Protein AF-A0A367Z3Q3-F1 (afdb_monomer_lite)

Foldseek 3Di:
DDDPPVVVVVVVVVVVVVVVVVVVVVVVVVVCVVPDPDPDDDDPVRVVVVVLVVLVVVLLVLLVVLLVVLVVQLPDPDRQLLVSLVSLVVSLVSNVVRDDPVCVVLSVLSNQLSVQSNCVSVVNDPSVSSVVSSVVSCVSNDD

pLDDT: mean 83.85, std 13.5, range [38.47, 96.31]

Radius of gyration: 27.82 Å; chains: 1; bounding box: 92×31×49 Å

Secondary structure (DSSP, 8-state):
-----TTHHHHHHHHHHHHHHHHHHHHHHHHHHHH--SSSPPPHHHHHHHHHHHHHHHHHHHHHHHHHHHHHHHTSSS--HHHHHHHHHHHHHHHTT---GGGHHHHHHHHHHHHHHHHHHTTSS-HHHHHHHHHHHHTTT--

Structure (mmCIF, N/CA/C/O backbone):
data_AF-A0A367Z3Q3-F1
#
_entry.id   AF-A0A367Z3Q3-F1
#
loop_
_atom_site.group_PDB
_atom_site.id
_atom_site.type_symbol
_atom_site.label_atom_id
_atom_site.label_alt_id
_atom_site.label_comp_id
_atom_site.label_asym_id
_atom_site.label_entity_id
_atom_site.label_seq_id
_atom_site.pdbx_PDB_ins_code
_atom_site.Cartn_x
_atom_site.Cartn_y
_atom_site.Cartn_z
_atom_site.occupancy
_atom_site.B_iso_or_equiv
_atom_site.auth_seq_id
_atom_site.auth_comp_id
_atom_site.auth_asym_id
_atom_site.auth_atom_id
_atom_site.pdbx_PDB_model_num
ATOM 1 N N . MET A 1 1 ? 74.160 -20.074 -26.024 1.00 38.47 1 MET A N 1
ATOM 2 C CA . MET A 1 1 ? 72.810 -20.037 -26.624 1.00 38.47 1 MET A CA 1
ATOM 3 C C . MET A 1 1 ? 71.855 -19.785 -25.474 1.00 38.47 1 MET A C 1
ATOM 5 O O . MET A 1 1 ? 71.539 -20.710 -24.741 1.00 38.47 1 MET A O 1
ATOM 9 N N . GLU A 1 2 ? 71.543 -18.520 -25.220 1.00 41.41 2 GLU A N 1
ATOM 10 C CA . GLU A 1 2 ? 70.690 -18.106 -24.105 1.00 41.41 2 GLU A CA 1
ATOM 11 C C . GLU A 1 2 ? 69.279 -17.958 -24.670 1.00 41.41 2 GLU A C 1
ATOM 13 O O . GLU A 1 2 ? 69.058 -17.196 -25.611 1.00 41.41 2 GLU A O 1
ATOM 18 N N . ILE A 1 3 ? 68.357 -18.803 -24.211 1.00 56.97 3 ILE A N 1
ATOM 19 C CA . ILE A 1 3 ? 66.966 -18.763 -24.657 1.00 56.97 3 ILE A CA 1
ATOM 20 C C . ILE A 1 3 ? 66.319 -17.608 -23.901 1.00 56.97 3 ILE A C 1
ATOM 22 O O . ILE A 1 3 ? 66.117 -17.696 -22.693 1.00 56.97 3 ILE A O 1
ATOM 26 N N . ASP A 1 4 ? 66.043 -16.516 -24.605 1.00 53.38 4 ASP A N 1
ATOM 27 C CA . ASP A 1 4 ? 65.389 -15.339 -24.045 1.00 53.38 4 ASP A CA 1
ATOM 28 C C . ASP A 1 4 ? 63.905 -15.650 -23.766 1.00 53.38 4 ASP A C 1
ATOM 30 O O . ASP A 1 4 ? 63.0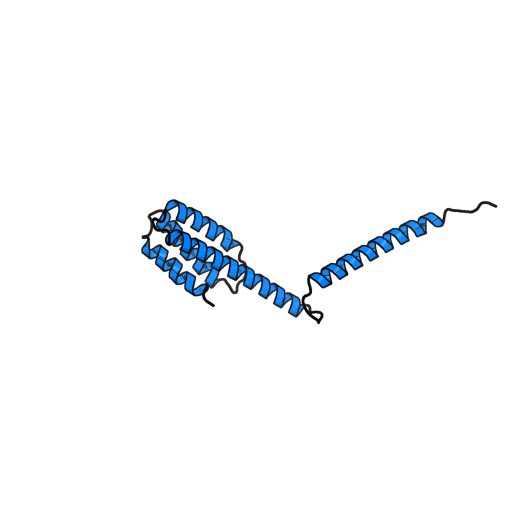77 -15.781 -24.669 1.00 53.38 4 ASP A O 1
ATOM 34 N N . ILE A 1 5 ? 63.583 -15.839 -22.484 1.00 57.94 5 ILE A N 1
ATOM 35 C CA . ILE A 1 5 ? 62.263 -16.262 -21.978 1.00 57.94 5 ILE A CA 1
ATOM 36 C C . ILE A 1 5 ? 61.353 -15.047 -21.698 1.00 57.94 5 ILE A C 1
ATOM 38 O O . ILE A 1 5 ? 60.207 -15.193 -21.264 1.00 57.94 5 ILE A O 1
ATOM 42 N N . SER A 1 6 ? 61.827 -13.822 -21.956 1.00 58.66 6 SER A N 1
ATOM 43 C CA . SER A 1 6 ? 61.128 -12.579 -21.595 1.00 58.66 6 SER A CA 1
ATOM 44 C C . SER A 1 6 ? 59.806 -12.351 -22.352 1.00 58.66 6 SER A C 1
ATOM 46 O O . SER A 1 6 ? 58.940 -11.607 -21.884 1.00 58.66 6 SER A O 1
ATOM 48 N N . HIS A 1 7 ? 59.583 -13.045 -23.474 1.00 54.72 7 HIS A N 1
ATOM 49 C CA . HIS A 1 7 ? 58.369 -12.909 -24.290 1.00 54.72 7 HIS A CA 1
ATOM 50 C C . HIS A 1 7 ? 57.160 -13.734 -23.785 1.00 54.72 7 HIS A C 1
ATOM 52 O O . HIS A 1 7 ? 56.018 -13.472 -24.171 1.00 54.72 7 HIS A O 1
ATOM 58 N N . LEU A 1 8 ? 57.362 -14.705 -22.883 1.00 51.00 8 LEU A N 1
ATOM 59 C CA . LEU A 1 8 ? 56.299 -15.616 -22.416 1.00 51.00 8 LEU A CA 1
ATOM 60 C C . LEU A 1 8 ? 55.333 -14.974 -21.400 1.00 51.00 8 LEU A C 1
ATOM 62 O O . LEU A 1 8 ? 54.139 -15.275 -21.401 1.00 51.00 8 LEU A O 1
ATOM 66 N N . GLY A 1 9 ? 55.802 -14.023 -20.584 1.00 53.94 9 GLY A N 1
ATOM 67 C CA . GLY A 1 9 ? 54.977 -13.385 -19.545 1.00 53.94 9 GLY A CA 1
ATOM 68 C C . GLY A 1 9 ? 53.945 -12.377 -20.070 1.00 53.94 9 GLY A C 1
ATOM 69 O O . GLY A 1 9 ? 52.935 -12.111 -19.412 1.00 53.94 9 GLY A O 1
ATOM 70 N N . LYS A 1 10 ? 54.164 -11.815 -21.268 1.00 54.44 10 LYS A N 1
ATOM 71 C CA . LYS A 1 10 ? 53.272 -10.802 -21.860 1.00 54.44 10 LYS A CA 1
ATOM 72 C C . LYS A 1 10 ? 52.006 -11.435 -22.449 1.00 54.44 10 LYS A C 1
ATOM 74 O O . LYS A 1 10 ? 50.922 -10.894 -22.245 1.00 54.44 10 LYS A O 1
ATOM 79 N N . HIS A 1 11 ? 52.132 -12.608 -23.080 1.00 55.09 11 HIS A N 1
ATOM 80 C CA . HIS A 1 11 ? 51.004 -13.387 -23.613 1.00 55.09 11 HIS A CA 1
ATOM 81 C C . HIS A 1 11 ? 50.138 -14.024 -22.522 1.00 55.09 11 HIS A C 1
ATOM 83 O O . HIS A 1 11 ? 48.924 -14.140 -22.688 1.00 55.09 11 HIS A O 1
ATOM 89 N N . GLN A 1 12 ? 50.732 -14.399 -21.386 1.00 57.72 12 GLN A N 1
ATOM 90 C CA . GLN A 1 12 ? 49.991 -14.979 -20.264 1.00 57.72 12 GLN A CA 1
ATOM 91 C C . GLN A 1 12 ? 49.033 -13.963 -19.619 1.00 57.72 12 GLN A C 1
ATOM 93 O O . GLN A 1 12 ? 47.908 -14.300 -19.258 1.00 57.72 12 GLN A O 1
ATOM 98 N N . LYS A 1 13 ? 49.438 -12.689 -19.521 1.00 59.16 13 LYS A N 1
ATOM 99 C CA . LYS A 1 13 ? 48.561 -11.632 -18.998 1.00 59.16 13 LYS A CA 1
ATOM 100 C C . LYS A 1 13 ? 47.423 -11.306 -19.966 1.00 59.16 13 LYS A C 1
ATOM 102 O O . LYS A 1 13 ? 46.280 -11.232 -19.531 1.00 59.16 13 LYS A O 1
ATOM 107 N N . THR A 1 14 ? 47.689 -11.151 -21.264 1.00 65.69 14 THR A N 1
ATOM 108 C CA . THR A 1 14 ? 46.630 -10.869 -22.253 1.00 65.69 14 THR A CA 1
ATOM 109 C C . THR A 1 14 ? 45.637 -12.018 -22.408 1.00 65.69 14 THR A C 1
ATOM 111 O O . THR A 1 14 ? 44.445 -11.756 -22.543 1.00 65.69 14 THR A O 1
ATOM 114 N N . THR A 1 15 ? 46.080 -13.275 -22.318 1.00 69.38 15 THR A N 1
ATOM 115 C CA . THR A 1 15 ? 45.176 -14.443 -22.337 1.00 69.38 15 THR A CA 1
ATOM 116 C C . THR A 1 15 ? 44.307 -14.539 -21.082 1.00 69.38 15 THR A C 1
ATOM 118 O O . THR A 1 15 ? 43.129 -14.869 -21.200 1.00 69.38 15 THR A O 1
ATOM 121 N N . LEU A 1 16 ? 44.822 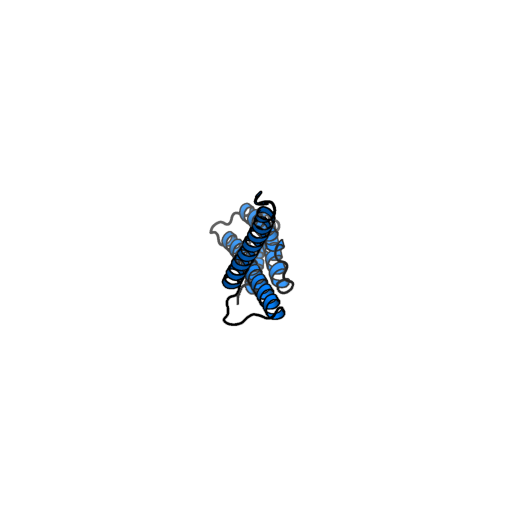-14.168 -19.904 1.00 73.44 16 LEU A N 1
ATOM 122 C CA . LEU A 1 16 ? 44.016 -14.068 -18.679 1.00 73.44 16 LEU A CA 1
ATOM 123 C C . LEU A 1 16 ? 42.936 -12.979 -18.776 1.00 73.44 16 LEU A C 1
ATOM 125 O O . LEU A 1 16 ? 41.778 -13.241 -18.453 1.00 73.44 16 LEU A O 1
ATOM 129 N N . TRP A 1 17 ? 43.277 -11.781 -19.265 1.00 76.81 17 TRP A N 1
ATOM 130 C CA . TRP A 1 17 ? 42.294 -10.706 -19.470 1.00 76.81 17 TRP A CA 1
ATOM 131 C C . TRP A 1 17 ? 41.255 -11.065 -20.538 1.00 76.81 17 TRP A C 1
ATOM 133 O O . TRP A 1 17 ? 40.071 -10.783 -20.358 1.00 76.81 17 TRP A O 1
ATOM 143 N N . ALA A 1 18 ? 41.671 -11.734 -21.617 1.00 78.94 18 ALA A N 1
ATOM 144 C CA . ALA A 1 18 ? 40.760 -12.228 -22.646 1.00 78.94 18 ALA A CA 1
ATOM 145 C C . ALA A 1 18 ? 39.809 -13.307 -22.101 1.00 78.94 18 ALA A C 1
ATOM 147 O O . ALA A 1 18 ? 38.610 -13.253 -22.365 1.00 78.94 18 ALA A O 1
ATOM 148 N N . GLY A 1 19 ? 40.318 -14.243 -21.292 1.00 82.38 19 GLY A N 1
ATOM 149 C CA . GLY A 1 19 ? 39.506 -15.268 -20.633 1.00 82.38 19 GLY A CA 1
ATOM 150 C C . GLY A 1 19 ? 38.494 -14.675 -19.652 1.00 82.38 19 GLY A C 1
ATOM 151 O O . GLY A 1 19 ? 37.335 -15.083 -19.642 1.00 82.38 19 GLY A O 1
ATOM 152 N N . LEU A 1 20 ? 38.896 -13.658 -18.883 1.00 85.06 20 LEU A N 1
ATOM 153 C CA . LEU A 1 20 ? 38.000 -12.950 -17.968 1.00 85.06 20 LEU A CA 1
ATOM 154 C C . LEU A 1 20 ? 36.922 -12.164 -18.727 1.00 85.06 20 LEU A C 1
ATOM 156 O O . LEU A 1 20 ? 35.748 -12.243 -18.372 1.00 85.06 20 LEU A O 1
ATOM 160 N N . GLY A 1 21 ? 37.290 -11.484 -19.816 1.00 84.06 21 GLY A N 1
ATOM 161 C CA . GLY A 1 21 ? 36.332 -10.821 -20.704 1.00 84.06 21 GLY A CA 1
ATOM 162 C C . GLY A 1 21 ? 35.322 -11.798 -21.312 1.00 84.06 21 GLY A C 1
ATOM 163 O O . GLY A 1 21 ? 34.122 -11.529 -21.314 1.00 84.06 21 GLY A O 1
ATOM 164 N N . PHE A 1 22 ? 35.781 -12.971 -21.754 1.00 86.44 22 PHE A N 1
ATOM 165 C CA . PHE A 1 22 ? 34.904 -14.016 -22.285 1.00 86.44 22 PHE A CA 1
ATOM 166 C C . PHE A 1 22 ? 33.976 -14.596 -21.210 1.00 86.44 22 PHE A C 1
ATOM 168 O O . PHE A 1 22 ? 32.787 -14.787 -21.458 1.00 86.44 22 PHE A O 1
ATOM 175 N N . GLY A 1 23 ? 34.483 -14.799 -19.990 1.00 88.12 23 GLY A N 1
ATOM 176 C CA . GLY A 1 23 ? 33.675 -15.215 -18.843 1.00 88.12 23 GLY A CA 1
ATOM 177 C C . GLY A 1 23 ? 32.560 -14.218 -18.523 1.00 88.12 23 GLY A C 1
ATOM 178 O O . GLY A 1 23 ? 31.407 -14.616 -18.357 1.00 88.12 23 GLY A O 1
ATOM 179 N N . VAL A 1 24 ? 32.870 -12.917 -18.522 1.00 85.75 24 VAL A N 1
ATOM 180 C CA . VAL A 1 24 ? 31.870 -11.851 -18.341 1.00 85.75 24 VAL A CA 1
ATOM 181 C C . VAL A 1 24 ? 30.803 -11.904 -19.439 1.00 85.75 24 VAL A C 1
ATOM 183 O O . VAL A 1 24 ? 29.615 -11.823 -19.131 1.00 85.75 24 VAL A O 1
ATOM 186 N N . LEU A 1 25 ? 31.194 -12.111 -20.701 1.00 85.25 25 LEU A N 1
ATOM 187 C CA . LEU A 1 25 ? 30.249 -12.233 -21.817 1.00 85.25 25 LEU A CA 1
ATOM 188 C C . LEU A 1 25 ? 29.331 -13.456 -21.687 1.00 85.25 25 LEU A C 1
ATOM 190 O O . LEU A 1 25 ? 28.134 -13.337 -21.946 1.00 85.25 25 LEU A O 1
ATOM 194 N N . ILE A 1 26 ? 29.851 -14.605 -21.244 1.00 85.81 26 ILE A N 1
ATOM 195 C CA . ILE A 1 26 ? 29.035 -15.805 -20.987 1.00 85.81 26 ILE A CA 1
ATOM 196 C C . ILE A 1 26 ? 28.016 -15.532 -19.877 1.00 85.81 26 ILE A C 1
ATOM 198 O O . ILE A 1 26 ? 26.839 -15.860 -20.028 1.00 85.81 26 ILE A O 1
ATOM 202 N N . VAL A 1 27 ? 28.443 -14.907 -18.776 1.00 82.88 27 VAL A N 1
ATOM 203 C CA . VAL A 1 27 ? 27.550 -14.563 -17.659 1.00 82.88 27 VAL A CA 1
ATOM 204 C C . VAL A 1 27 ? 26.454 -13.599 -18.119 1.00 82.88 27 VAL A C 1
ATOM 206 O O . VAL A 1 27 ? 25.283 -13.820 -17.813 1.00 82.88 27 VAL A O 1
ATOM 209 N N . LEU A 1 28 ? 26.797 -12.583 -18.916 1.00 82.06 28 LEU A N 1
ATOM 210 C CA . LEU A 1 28 ? 25.825 -11.665 -19.518 1.00 82.06 28 LEU A CA 1
ATOM 211 C C . LEU A 1 28 ? 24.855 -12.375 -20.471 1.00 82.06 28 LEU A C 1
ATOM 213 O O . LEU A 1 28 ? 23.658 -12.093 -20.432 1.00 82.06 28 LEU A O 1
ATOM 217 N N . ALA A 1 29 ? 25.335 -13.313 -21.290 1.00 78.69 29 ALA A N 1
ATOM 218 C CA . ALA A 1 29 ? 24.492 -14.084 -22.202 1.00 78.69 29 ALA A CA 1
ATOM 219 C C . ALA A 1 29 ? 23.495 -14.979 -21.443 1.00 78.69 29 ALA A C 1
ATOM 221 O O . ALA A 1 29 ? 22.318 -15.051 -21.804 1.00 78.69 29 ALA A O 1
ATOM 222 N N . LEU A 1 30 ? 23.940 -15.619 -20.357 1.00 78.44 30 LEU A N 1
ATOM 223 C CA . LEU A 1 30 ? 23.083 -16.438 -19.498 1.00 78.44 30 LEU A CA 1
ATOM 224 C C . LEU A 1 30 ? 22.062 -15.591 -18.727 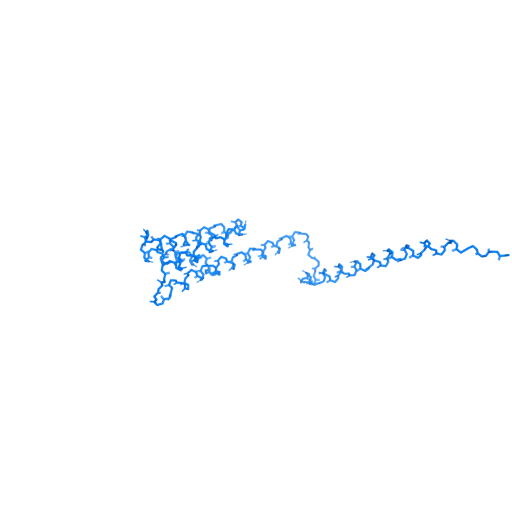1.00 78.44 30 LEU A C 1
ATOM 226 O O . LEU A 1 30 ? 20.885 -15.957 -18.681 1.00 78.44 30 LEU A O 1
ATOM 230 N N . LEU A 1 31 ? 22.467 -14.433 -18.190 1.00 75.44 31 LEU A N 1
ATOM 231 C CA . LEU A 1 31 ? 21.536 -13.487 -17.565 1.00 75.44 31 LEU A CA 1
ATOM 232 C C . LEU A 1 31 ? 20.506 -12.969 -18.572 1.00 75.44 31 LEU A C 1
ATOM 234 O O . LEU A 1 31 ? 19.317 -12.922 -18.262 1.00 75.44 31 LEU A O 1
ATOM 238 N N . GLY A 1 32 ? 20.943 -12.627 -19.786 1.00 66.31 32 GLY A N 1
ATOM 239 C CA . GLY A 1 32 ? 20.061 -12.185 -20.863 1.00 66.31 32 GLY A CA 1
ATOM 240 C C . GLY A 1 32 ? 19.010 -13.239 -21.207 1.00 66.31 32 GLY A C 1
ATOM 241 O O . GLY A 1 32 ? 17.834 -12.906 -21.351 1.00 66.31 32 GLY A O 1
ATOM 242 N N . ARG A 1 33 ? 19.400 -14.520 -21.248 1.00 67.00 33 ARG A N 1
ATOM 243 C CA . ARG A 1 33 ? 18.476 -15.639 -21.482 1.00 67.00 33 ARG A CA 1
ATOM 244 C C . ARG A 1 33 ? 17.470 -15.823 -20.345 1.00 67.00 33 ARG A C 1
ATOM 246 O O . ARG A 1 33 ? 16.303 -16.071 -20.619 1.00 67.00 33 ARG A O 1
ATOM 253 N N . TYR A 1 34 ? 17.895 -15.691 -19.090 1.00 66.94 34 TYR A N 1
ATOM 254 C CA . TYR A 1 34 ? 16.993 -15.826 -17.942 1.00 66.94 34 TYR A CA 1
ATOM 255 C C . TYR A 1 34 ? 15.983 -14.669 -17.853 1.00 66.94 34 TYR A C 1
ATOM 257 O O . TYR A 1 34 ? 14.812 -14.879 -17.545 1.00 66.94 34 TYR A O 1
ATOM 265 N N . TYR A 1 35 ? 16.415 -13.444 -18.165 1.00 63.66 35 TYR A N 1
ATOM 266 C CA . TYR A 1 35 ? 15.575 -12.246 -18.058 1.00 63.66 35 TYR A CA 1
ATOM 267 C C . TYR A 1 35 ? 14.708 -11.948 -19.292 1.00 63.66 35 TYR A C 1
ATOM 269 O O . TYR A 1 35 ? 13.807 -11.111 -19.191 1.00 63.66 35 TYR A O 1
ATOM 277 N N . THR A 1 36 ? 14.922 -12.627 -20.425 1.00 59.97 36 THR A N 1
ATOM 278 C CA . THR A 1 36 ? 14.148 -12.431 -21.665 1.00 59.97 36 THR A CA 1
ATOM 279 C C . THR A 1 36 ? 13.173 -13.594 -21.897 1.00 59.97 36 THR A C 1
ATOM 281 O O . THR A 1 36 ? 13.521 -14.561 -22.570 1.00 59.97 36 THR A O 1
ATOM 284 N N . PRO A 1 37 ? 11.932 -13.540 -21.376 1.00 51.09 37 PRO A N 1
ATOM 285 C CA . PRO A 1 37 ? 10.905 -14.506 -21.743 1.00 51.09 37 PRO A CA 1
ATOM 286 C C . PRO A 1 37 ? 10.317 -14.119 -23.112 1.00 51.09 37 PRO A C 1
ATOM 288 O O . PRO A 1 37 ? 9.584 -13.125 -23.231 1.00 51.09 37 PRO A O 1
ATOM 291 N N . GLY A 1 38 ? 10.669 -14.878 -24.153 1.00 57.97 38 GLY A N 1
ATOM 292 C CA . GLY A 1 38 ? 10.074 -14.796 -25.492 1.00 57.97 38 GLY A CA 1
ATOM 293 C C . GLY A 1 38 ? 11.002 -15.273 -26.616 1.00 57.97 38 GLY A C 1
ATOM 294 O O . GLY A 1 38 ? 12.211 -15.090 -26.542 1.00 57.97 38 GLY A O 1
ATOM 295 N N . GLU A 1 39 ? 10.426 -15.837 -27.682 1.00 64.56 39 GLU A N 1
ATOM 296 C CA . GLU A 1 39 ? 11.142 -16.313 -28.885 1.00 64.56 39 GLU A CA 1
ATOM 297 C C . GLU A 1 39 ? 11.767 -15.184 -29.729 1.00 64.56 39 GLU A C 1
ATOM 299 O O . GLU A 1 39 ? 12.490 -15.451 -30.687 1.00 64.56 39 GLU A O 1
ATOM 304 N N . ARG A 1 40 ? 11.516 -13.914 -29.377 1.00 67.44 40 ARG A N 1
ATOM 305 C CA . ARG A 1 40 ? 12.015 -12.737 -30.098 1.00 67.44 40 ARG A CA 1
ATOM 306 C C . ARG A 1 40 ? 12.757 -11.768 -29.185 1.00 67.44 40 ARG A C 1
ATOM 308 O O . ARG A 1 40 ? 12.336 -11.518 -28.054 1.00 67.44 40 ARG A O 1
ATOM 315 N N . VAL A 1 41 ? 13.827 -11.176 -29.717 1.00 70.81 41 VAL A N 1
ATOM 316 C CA . VAL A 1 41 ? 14.521 -10.050 -29.082 1.00 70.81 41 VAL A CA 1
ATOM 317 C C . VAL A 1 41 ? 13.571 -8.858 -29.078 1.00 70.81 41 VAL A C 1
ATOM 319 O O . VAL A 1 41 ? 13.114 -8.420 -30.131 1.00 70.81 41 VAL A O 1
ATOM 322 N N . LEU A 1 42 ? 13.246 -8.362 -27.886 1.00 71.12 42 LEU A N 1
ATOM 323 C CA . LEU A 1 42 ? 12.409 -7.179 -27.735 1.00 71.12 42 LEU A CA 1
ATOM 324 C C . LEU A 1 42 ? 13.180 -5.939 -28.174 1.00 71.12 42 LEU A C 1
ATOM 326 O O . LEU A 1 42 ? 14.344 -5.751 -27.812 1.00 71.12 42 LEU A O 1
ATOM 330 N N . THR A 1 43 ? 12.499 -5.055 -28.887 1.00 82.81 43 THR A N 1
ATOM 331 C CA . THR A 1 43 ? 12.987 -3.698 -29.127 1.00 82.81 43 THR A CA 1
ATOM 332 C C . THR A 1 43 ? 13.102 -2.932 -27.804 1.00 82.81 43 THR A C 1
ATOM 334 O O . THR A 1 43 ? 12.454 -3.262 -26.805 1.00 82.81 43 THR A O 1
ATOM 337 N N . TRP A 1 44 ? 13.913 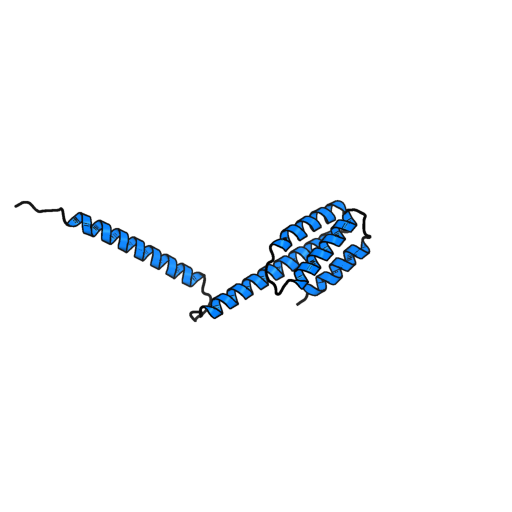-1.871 -27.781 1.00 80.44 44 TRP A N 1
ATOM 338 C CA . TRP A 1 44 ? 14.057 -1.015 -26.596 1.00 80.44 44 TRP A CA 1
ATOM 339 C C . TRP A 1 44 ? 12.707 -0.499 -26.077 1.00 80.44 44 TRP A C 1
ATOM 341 O O . TRP A 1 44 ? 12.457 -0.487 -24.872 1.00 80.44 44 TRP A O 1
ATOM 351 N N . GLN A 1 45 ? 11.809 -0.132 -26.991 1.00 82.31 45 GLN A N 1
ATOM 352 C CA . GLN A 1 45 ? 10.480 0.365 -26.655 1.00 82.31 45 GLN A CA 1
ATOM 353 C C . GLN A 1 45 ? 9.606 -0.718 -26.007 1.00 82.31 45 GLN A C 1
ATOM 355 O O . GLN A 1 45 ? 8.972 -0.459 -24.987 1.00 82.31 45 GLN A O 1
ATOM 360 N N . GLU A 1 46 ? 9.621 -1.948 -26.527 1.00 84.00 46 GLU A N 1
ATOM 361 C CA . GLU A 1 46 ? 8.897 -3.071 -25.916 1.00 84.00 46 GLU A CA 1
ATOM 362 C C . GLU A 1 46 ? 9.430 -3.413 -24.517 1.00 84.00 46 GLU A C 1
ATOM 364 O O . GLU A 1 46 ? 8.654 -3.751 -23.621 1.00 84.00 46 GLU A O 1
ATOM 369 N N . TRP A 1 47 ? 10.744 -3.284 -24.301 1.00 83.94 47 TRP A N 1
ATOM 370 C CA . TRP A 1 47 ? 11.350 -3.436 -22.977 1.00 83.94 47 TRP A CA 1
ATOM 371 C C . TRP A 1 47 ? 10.831 -2.396 -21.982 1.00 83.94 47 TRP A C 1
ATOM 373 O O . TRP A 1 47 ? 10.481 -2.752 -20.854 1.00 83.94 47 TRP A O 1
ATOM 383 N N . GLN A 1 48 ? 10.750 -1.128 -22.393 1.00 85.44 48 GLN A N 1
ATOM 384 C CA . GLN A 1 48 ? 10.208 -0.058 -21.553 1.00 85.44 48 GLN A CA 1
ATOM 385 C C . GLN A 1 48 ? 8.731 -0.297 -21.222 1.00 85.44 48 GLN A C 1
ATOM 387 O O . GLN A 1 48 ? 8.346 -0.184 -20.060 1.00 85.44 48 GLN A O 1
ATOM 392 N N . ILE A 1 49 ? 7.929 -0.713 -22.209 1.00 87.38 49 ILE A N 1
ATOM 393 C CA . ILE A 1 49 ? 6.506 -1.023 -22.013 1.00 87.38 49 ILE A CA 1
ATOM 394 C C . ILE A 1 49 ? 6.335 -2.176 -21.022 1.00 87.38 49 ILE A C 1
ATOM 396 O O . ILE A 1 49 ? 5.621 -2.025 -20.036 1.00 87.38 49 ILE A O 1
ATOM 400 N N . ARG A 1 50 ? 7.043 -3.300 -21.207 1.00 85.81 50 ARG A N 1
ATOM 401 C CA . ARG A 1 50 ? 6.964 -4.431 -20.264 1.00 85.81 50 ARG A CA 1
ATOM 402 C C . ARG A 1 50 ? 7.423 -4.052 -18.861 1.00 85.81 50 ARG A C 1
ATOM 404 O O . ARG A 1 50 ? 6.877 -4.555 -17.882 1.00 85.81 50 ARG A O 1
ATOM 411 N N . LYS A 1 51 ? 8.444 -3.200 -18.742 1.00 85.69 51 LYS A N 1
ATOM 412 C CA . LYS A 1 51 ? 8.915 -2.718 -17.440 1.00 85.69 51 LYS A CA 1
ATOM 413 C C . LYS A 1 51 ? 7.845 -1.869 -16.753 1.00 85.69 51 LYS A C 1
ATOM 415 O O . LYS A 1 51 ? 7.584 -2.092 -15.575 1.00 85.69 51 LYS A O 1
ATOM 420 N N . ALA A 1 52 ? 7.222 -0.948 -17.486 1.00 87.00 52 ALA A N 1
ATOM 421 C CA . ALA A 1 52 ? 6.133 -0.119 -16.980 1.00 87.00 52 ALA A CA 1
ATOM 422 C C . ALA A 1 52 ? 4.915 -0.966 -16.587 1.00 87.00 52 ALA A C 1
ATOM 424 O O . ALA A 1 52 ? 4.369 -0.778 -15.506 1.00 87.00 52 ALA A O 1
ATOM 425 N N . GLU A 1 53 ? 4.546 -1.951 -17.407 1.00 89.12 53 GLU A N 1
ATOM 426 C CA . GLU A 1 53 ? 3.445 -2.874 -17.122 1.00 89.12 53 GLU A CA 1
ATOM 427 C C . GLU A 1 53 ? 3.714 -3.705 -15.862 1.00 89.12 53 GLU A C 1
ATOM 429 O O . GLU A 1 53 ? 2.846 -3.826 -15.000 1.00 89.12 53 GLU A O 1
ATOM 434 N N . ARG A 1 54 ? 4.929 -4.254 -15.715 1.00 88.06 54 ARG A N 1
ATOM 435 C CA . ARG A 1 54 ? 5.316 -4.991 -14.503 1.00 88.06 54 ARG A CA 1
ATOM 436 C C . ARG A 1 54 ? 5.252 -4.103 -13.269 1.00 88.06 54 ARG A C 1
ATOM 438 O O . ARG A 1 54 ? 4.681 -4.533 -12.275 1.00 88.06 54 ARG A O 1
ATOM 445 N N . LEU A 1 55 ? 5.801 -2.890 -13.347 1.00 89.69 55 LEU A N 1
ATOM 446 C CA . LEU A 1 55 ? 5.773 -1.939 -12.237 1.00 89.69 55 LEU A CA 1
ATOM 447 C C . LEU A 1 55 ? 4.331 -1.582 -11.853 1.00 89.69 55 LEU A C 1
ATOM 449 O O . LEU A 1 55 ? 3.976 -1.656 -10.682 1.00 89.69 55 LEU A O 1
ATOM 453 N N . HIS A 1 56 ? 3.491 -1.276 -12.842 1.00 90.00 56 HIS A N 1
ATOM 454 C CA . HIS A 1 56 ? 2.079 -0.980 -12.627 1.00 90.00 56 HIS A CA 1
ATOM 455 C C . HIS A 1 56 ? 1.363 -2.149 -11.940 1.00 90.00 56 HIS A C 1
ATOM 457 O O . HIS A 1 56 ? 0.724 -1.947 -10.915 1.00 90.00 56 HIS A O 1
ATOM 463 N N . LYS A 1 57 ? 1.535 -3.386 -12.429 1.00 90.94 57 LYS A N 1
ATOM 464 C CA . LYS A 1 57 ? 0.933 -4.576 -11.803 1.00 90.94 57 LYS A CA 1
ATOM 465 C C . LYS A 1 57 ? 1.406 -4.783 -10.366 1.00 90.94 57 LYS A C 1
ATOM 467 O O . LYS A 1 57 ? 0.598 -5.127 -9.510 1.00 90.94 57 LYS A O 1
ATOM 472 N N . THR A 1 58 ? 2.695 -4.577 -10.090 1.00 92.38 58 THR A N 1
ATOM 473 C CA . THR A 1 58 ? 3.229 -4.721 -8.727 1.00 92.38 58 THR A CA 1
ATOM 474 C C . THR A 1 58 ? 2.705 -3.649 -7.781 1.00 92.38 58 THR A C 1
ATOM 476 O O . THR A 1 58 ? 2.374 -3.959 -6.642 1.00 92.38 58 THR A O 1
ATOM 479 N N . GLU A 1 59 ? 2.602 -2.404 -8.244 1.00 92.75 59 GLU A N 1
ATOM 480 C CA . GLU A 1 59 ? 2.090 -1.301 -7.433 1.00 92.75 59 GLU A CA 1
ATOM 481 C C . GLU A 1 59 ? 0.580 -1.429 -7.203 1.00 92.75 59 GLU A C 1
ATOM 483 O O . GLU A 1 59 ? 0.126 -1.258 -6.077 1.00 92.75 59 GLU A O 1
ATOM 488 N N . TYR A 1 60 ? -0.184 -1.823 -8.225 1.00 93.88 60 TYR A N 1
ATOM 489 C CA . TYR A 1 60 ? -1.609 -2.128 -8.094 1.00 93.88 60 TYR A CA 1
ATOM 490 C C . TYR A 1 60 ? -1.847 -3.243 -7.067 1.00 93.88 60 TYR A C 1
ATOM 492 O O . TYR A 1 60 ? -2.629 -3.081 -6.132 1.00 93.88 60 TYR A O 1
ATOM 500 N N . ALA A 1 61 ? -1.100 -4.348 -7.175 1.00 93.56 61 ALA A N 1
ATOM 501 C CA . ALA A 1 61 ? -1.192 -5.450 -6.222 1.00 93.56 61 ALA A CA 1
ATOM 502 C C . ALA A 1 61 ? -0.834 -5.018 -4.790 1.00 93.56 61 ALA A C 1
ATOM 504 O O . ALA A 1 61 ? -1.483 -5.460 -3.844 1.00 93.56 61 ALA A O 1
ATOM 505 N N . LEU A 1 62 ? 0.161 -4.139 -4.620 1.00 93.81 62 LEU A N 1
ATOM 506 C CA . LEU A 1 62 ? 0.524 -3.588 -3.314 1.00 93.81 62 LEU A CA 1
ATOM 507 C C . LEU A 1 62 ? -0.622 -2.767 -2.709 1.00 93.81 62 LEU A C 1
ATOM 509 O O . LEU A 1 62 ? -0.932 -2.958 -1.533 1.00 93.81 62 LEU A O 1
ATOM 513 N N . LEU A 1 63 ? -1.242 -1.878 -3.492 1.00 93.88 63 LEU A N 1
ATOM 514 C CA . LEU A 1 63 ? -2.368 -1.056 -3.036 1.00 93.88 63 LEU A CA 1
ATOM 515 C C . LEU A 1 63 ? -3.534 -1.932 -2.574 1.00 93.88 63 LEU A C 1
ATOM 517 O O . LEU A 1 63 ? -4.020 -1.761 -1.457 1.00 93.88 63 LEU A O 1
ATOM 521 N N . CYS A 1 64 ? -3.910 -2.932 -3.371 1.00 93.88 64 CYS A N 1
ATOM 522 C CA . CYS A 1 64 ? -5.008 -3.828 -3.015 1.00 93.88 64 CYS A CA 1
ATOM 523 C C . CYS A 1 64 ? -4.676 -4.752 -1.847 1.00 93.88 64 CYS A C 1
ATOM 525 O O . CYS A 1 64 ? -5.526 -5.005 -0.998 1.00 93.88 64 CYS A O 1
ATOM 527 N N . GLN A 1 65 ? -3.422 -5.186 -1.718 1.00 94.56 65 GLN A N 1
ATOM 528 C CA . GLN A 1 65 ? -2.985 -5.905 -0.526 1.00 94.56 65 GLN A CA 1
ATOM 529 C C . GLN A 1 65 ? -3.117 -5.043 0.739 1.00 94.56 65 GLN A C 1
ATOM 531 O O . GLN A 1 65 ? -3.545 -5.547 1.778 1.00 94.56 65 GLN A O 1
ATOM 536 N N . GLN A 1 66 ? -2.740 -3.761 0.680 1.00 94.44 66 GLN A N 1
ATOM 537 C CA . GLN A 1 66 ? -2.888 -2.873 1.834 1.00 94.44 66 GLN A CA 1
ATOM 538 C C . GLN A 1 66 ? -4.360 -2.579 2.146 1.00 94.44 66 GLN A C 1
ATOM 540 O O . GLN A 1 66 ? -4.720 -2.550 3.321 1.00 94.44 66 GLN A O 1
ATOM 545 N N . MET A 1 67 ? -5.209 -2.440 1.123 1.00 94.12 67 MET A N 1
ATOM 546 C CA . MET A 1 67 ? -6.656 -2.304 1.302 1.00 94.12 67 MET A CA 1
ATOM 547 C C . MET A 1 67 ? -7.250 -3.511 2.030 1.00 94.12 67 MET A C 1
ATOM 549 O O . MET A 1 67 ? -7.927 -3.356 3.046 1.00 94.12 67 MET A O 1
ATOM 553 N N . ASN A 1 68 ? -6.915 -4.720 1.569 1.00 93.38 68 ASN A N 1
ATOM 554 C CA . ASN A 1 68 ? -7.363 -5.961 2.197 1.00 93.38 68 ASN A CA 1
ATOM 555 C C . ASN A 1 68 ? -6.977 -6.015 3.669 1.00 93.38 68 ASN A C 1
ATOM 557 O O . ASN A 1 68 ? -7.783 -6.380 4.517 1.00 93.38 68 ASN A O 1
ATOM 561 N N . ARG A 1 69 ? -5.767 -5.561 3.990 1.00 93.12 69 ARG A N 1
ATOM 562 C CA . ARG A 1 69 ? -5.287 -5.519 5.366 1.00 93.12 69 ARG A CA 1
ATOM 563 C C . ARG A 1 69 ? -6.069 -4.547 6.253 1.00 93.12 69 ARG A C 1
ATOM 565 O O . ARG A 1 69 ? -6.268 -4.852 7.423 1.00 93.12 69 ARG A O 1
ATOM 572 N N . LEU A 1 70 ? -6.503 -3.395 5.735 1.00 92.38 70 LEU A N 1
ATOM 573 C CA . LEU A 1 70 ? -7.383 -2.486 6.485 1.00 92.38 70 LEU A CA 1
ATOM 574 C C . LEU A 1 70 ? -8.740 -3.140 6.749 1.00 92.38 70 LEU A C 1
ATOM 576 O O . LEU A 1 70 ? -9.250 -3.099 7.867 1.00 92.38 70 LEU A O 1
ATOM 580 N N . ALA A 1 71 ? -9.288 -3.791 5.727 1.00 92.50 71 ALA A N 1
ATOM 581 C CA . ALA A 1 71 ? -10.568 -4.477 5.804 1.00 92.50 71 ALA A CA 1
ATOM 582 C C . ALA A 1 71 ? -10.556 -5.622 6.814 1.00 92.50 71 ALA A C 1
ATOM 584 O O . ALA A 1 71 ? -11.476 -5.745 7.615 1.00 92.50 71 ALA A O 1
ATOM 585 N N . GLU A 1 72 ? -9.498 -6.436 6.795 1.00 92.44 72 GLU A N 1
ATOM 586 C CA . GLU A 1 72 ? -9.303 -7.549 7.723 1.00 92.44 72 GLU A CA 1
ATOM 587 C C . GLU A 1 72 ? -9.344 -7.073 9.174 1.00 92.44 72 GLU A C 1
ATOM 589 O O . GLU A 1 72 ? -9.954 -7.730 10.009 1.00 92.44 72 GLU A O 1
ATOM 594 N N . VAL A 1 73 ? -8.752 -5.912 9.467 1.00 91.88 73 VAL A N 1
ATOM 595 C CA . VAL A 1 73 ? -8.728 -5.359 10.825 1.00 91.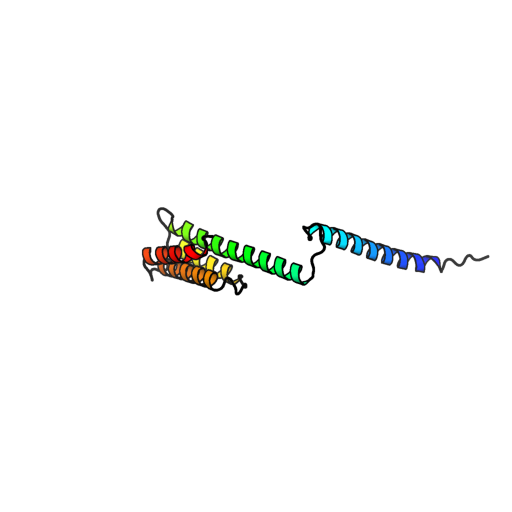88 73 VAL A CA 1
ATOM 596 C C . VAL A 1 73 ? -10.107 -4.899 11.281 1.00 91.88 73 VAL A C 1
ATOM 598 O O . VAL A 1 73 ? -10.461 -5.134 12.434 1.00 91.88 73 VAL A O 1
ATOM 601 N N . LEU A 1 74 ? -10.893 -4.265 10.405 1.00 88.81 74 LEU A N 1
ATOM 602 C CA . LEU A 1 74 ? -12.259 -3.861 10.757 1.00 88.81 74 LEU A CA 1
ATOM 603 C C . LEU A 1 74 ? -13.225 -5.053 10.800 1.00 88.81 74 LEU A C 1
ATOM 605 O O . LEU A 1 74 ? -14.161 -5.048 11.589 1.00 88.81 74 LEU A O 1
ATOM 609 N N . ALA A 1 75 ? -12.985 -6.097 10.004 1.00 89.56 75 ALA A N 1
ATOM 610 C CA . ALA A 1 75 ? -13.821 -7.296 9.953 1.00 89.56 75 ALA A CA 1
ATOM 611 C C . ALA A 1 75 ? -13.689 -8.208 11.190 1.00 89.56 75 ALA A C 1
ATOM 613 O O . ALA A 1 75 ? -14.447 -9.172 11.335 1.00 89.56 75 ALA A O 1
ATOM 614 N N . GLU A 1 76 ? -12.735 -7.942 12.086 1.00 89.38 76 GLU A N 1
ATOM 615 C CA . GLU A 1 76 ? -12.598 -8.680 13.340 1.00 89.38 76 GLU A CA 1
ATOM 616 C C . GLU A 1 76 ? -13.854 -8.530 14.214 1.00 89.38 76 GLU A C 1
ATOM 618 O O . GLU A 1 76 ? -14.474 -7.475 14.288 1.00 89.38 76 GLU A O 1
ATOM 623 N N . LYS A 1 77 ? -14.231 -9.595 14.936 1.00 81.38 77 LYS A N 1
ATOM 624 C CA . LYS A 1 77 ? -15.447 -9.621 15.778 1.00 81.38 77 LYS A CA 1
ATOM 625 C C . LYS A 1 77 ? -15.473 -8.519 16.853 1.00 81.38 77 LYS A C 1
ATOM 627 O O . LYS A 1 77 ? -16.544 -8.134 17.317 1.00 81.38 77 LYS A O 1
ATOM 632 N N . SER A 1 78 ? -14.301 -8.055 17.272 1.00 85.25 78 SER A N 1
ATOM 633 C CA . SER A 1 78 ? -14.105 -6.954 18.214 1.00 85.25 78 SER A CA 1
ATOM 634 C C . SER A 1 78 ? -12.871 -6.161 17.774 1.00 85.25 78 SER A C 1
ATOM 636 O O . SER A 1 78 ? -11.774 -6.442 18.264 1.00 85.25 78 SER A O 1
ATOM 638 N N . PRO A 1 79 ? -13.015 -5.236 16.812 1.00 85.00 79 PRO A N 1
ATOM 639 C CA . PRO A 1 79 ? -11.870 -4.575 16.213 1.00 85.00 79 PRO A CA 1
ATOM 640 C C . PRO A 1 79 ? -11.278 -3.578 17.218 1.00 85.00 79 PRO A C 1
ATOM 642 O O . PRO A 1 79 ? -11.969 -2.698 17.733 1.00 85.00 79 PRO A O 1
ATOM 645 N N . GLU A 1 80 ? -9.994 -3.745 17.541 1.00 91.75 80 GLU A N 1
ATOM 646 C CA . GLU A 1 80 ? -9.288 -2.875 18.484 1.00 91.75 80 GLU A CA 1
ATOM 647 C C . GLU A 1 80 ? -8.909 -1.537 17.813 1.00 91.75 80 GLU A C 1
ATOM 649 O O . GLU A 1 80 ? -8.064 -1.534 16.908 1.00 91.75 80 GLU A O 1
ATOM 654 N N . PRO A 1 81 ? -9.440 -0.384 18.271 1.00 91.12 81 PRO A N 1
ATOM 655 C CA . PRO A 1 81 ? -9.261 0.899 17.578 1.00 91.12 81 PRO A CA 1
ATOM 656 C C . PRO A 1 81 ? -7.790 1.338 17.474 1.00 91.12 81 PRO A C 1
ATOM 658 O O . PRO A 1 81 ? -7.332 1.803 16.431 1.00 91.12 81 PRO A O 1
ATOM 661 N N . ILE A 1 82 ? -7.002 1.117 18.533 1.00 91.88 82 ILE A N 1
ATOM 662 C CA . ILE A 1 82 ? -5.572 1.471 18.556 1.00 91.88 82 ILE A CA 1
ATOM 663 C C . ILE A 1 82 ? -4.781 0.612 17.564 1.00 91.88 82 ILE A C 1
ATOM 665 O O . ILE A 1 82 ? -3.916 1.120 16.846 1.00 91.88 82 ILE A O 1
ATOM 669 N N . ARG A 1 83 ? -5.080 -0.691 17.496 1.00 92.69 83 ARG A N 1
ATOM 670 C CA . ARG A 1 83 ? -4.435 -1.606 16.549 1.00 92.69 83 ARG A CA 1
ATOM 671 C C . ARG A 1 83 ? -4.759 -1.209 15.111 1.00 92.69 83 ARG A C 1
ATOM 673 O O . ARG A 1 83 ? -3.854 -1.194 14.277 1.00 92.69 83 ARG A O 1
ATOM 680 N N . ALA A 1 84 ? -6.001 -0.819 14.843 1.00 93.31 84 ALA A N 1
ATOM 681 C CA . ALA A 1 84 ? -6.412 -0.320 13.539 1.00 93.31 84 ALA A CA 1
ATOM 682 C C . ALA A 1 84 ? -5.686 0.966 13.136 1.00 93.31 84 ALA A C 1
ATOM 684 O O . ALA A 1 84 ? -5.142 1.021 12.035 1.00 93.31 84 ALA A O 1
ATOM 685 N N . ALA A 1 85 ? -5.554 1.943 14.039 1.00 93.75 85 ALA A N 1
ATOM 686 C CA . ALA A 1 85 ? -4.802 3.166 13.754 1.00 93.75 85 ALA A CA 1
ATOM 687 C C . ALA A 1 85 ? -3.316 2.909 13.457 1.00 93.75 85 ALA A C 1
ATOM 689 O O . ALA A 1 85 ? -2.729 3.547 12.581 1.00 93.75 85 ALA A O 1
ATOM 690 N N . LEU A 1 86 ? -2.685 1.959 14.155 1.00 94.38 86 LEU A N 1
ATOM 691 C CA . LEU A 1 86 ? -1.295 1.585 13.878 1.00 94.38 86 LEU A CA 1
ATOM 692 C C . LEU A 1 86 ? -1.143 0.931 12.502 1.00 94.38 86 LEU A C 1
ATOM 694 O O . LEU A 1 86 ? -0.209 1.255 11.767 1.00 94.38 86 LEU A O 1
ATOM 698 N N . ILE A 1 87 ? -2.066 0.039 12.142 1.00 95.00 87 ILE A N 1
ATOM 699 C CA . ILE A 1 87 ? -2.055 -0.628 10.837 1.00 95.00 87 ILE A CA 1
ATOM 700 C C . ILE A 1 87 ? -2.336 0.378 9.720 1.00 95.00 87 ILE A C 1
ATOM 702 O O . ILE A 1 87 ? -1.626 0.370 8.720 1.00 95.00 87 ILE A O 1
ATOM 706 N N . ALA A 1 88 ? -3.278 1.298 9.916 1.00 95.25 88 ALA A N 1
ATOM 707 C CA . ALA A 1 88 ? -3.548 2.394 8.994 1.00 95.25 88 ALA A CA 1
ATOM 708 C C . ALA A 1 88 ? -2.312 3.256 8.704 1.00 95.25 88 ALA A C 1
ATOM 710 O O . ALA A 1 88 ? -1.991 3.530 7.548 1.00 95.25 88 ALA A O 1
ATOM 711 N N . ARG A 1 89 ? -1.550 3.625 9.738 1.00 95.06 89 ARG A N 1
ATOM 712 C CA . ARG A 1 89 ? -0.300 4.383 9.563 1.00 95.06 89 ARG A CA 1
ATOM 713 C C . ARG A 1 89 ? 0.765 3.594 8.800 1.00 95.06 89 ARG A C 1
ATOM 715 O O . ARG A 1 89 ? 1.459 4.168 7.962 1.00 95.06 89 ARG A O 1
ATOM 722 N N . ASP A 1 90 ? 0.889 2.293 9.065 1.00 95.44 90 ASP A N 1
ATOM 723 C CA . ASP A 1 90 ? 1.785 1.402 8.313 1.00 95.44 90 ASP A CA 1
ATOM 724 C C . ASP A 1 90 ? 1.356 1.281 6.840 1.00 95.44 90 ASP A C 1
ATOM 726 O O . ASP A 1 90 ? 2.204 1.302 5.948 1.00 95.44 90 ASP A O 1
ATOM 730 N N . VAL A 1 91 ? 0.049 1.225 6.572 1.00 94.81 91 VAL A N 1
ATOM 731 C CA . VAL A 1 91 ? -0.507 1.222 5.212 1.00 94.81 91 VAL A CA 1
ATOM 732 C C . VAL A 1 91 ? -0.124 2.498 4.464 1.00 94.81 91 VAL A C 1
ATOM 734 O O . VAL A 1 91 ? 0.466 2.389 3.391 1.00 94.81 91 VAL A O 1
ATOM 737 N N . ILE A 1 92 ? -0.344 3.681 5.050 1.00 94.81 92 ILE A N 1
ATOM 738 C CA . ILE A 1 92 ? 0.037 4.971 4.444 1.00 94.81 92 ILE A CA 1
ATOM 739 C C . ILE A 1 92 ? 1.544 5.010 4.143 1.00 94.81 92 ILE A C 1
ATOM 741 O O . ILE A 1 92 ? 1.974 5.416 3.063 1.00 94.81 92 ILE A O 1
ATOM 745 N N . ALA A 1 93 ? 2.376 4.556 5.086 1.00 94.62 93 ALA A N 1
ATOM 746 C CA . ALA A 1 93 ? 3.823 4.524 4.894 1.00 94.62 93 ALA A CA 1
ATOM 747 C C . ALA A 1 93 ? 4.239 3.609 3.728 1.00 94.62 93 ALA A C 1
ATOM 749 O O . ALA A 1 93 ? 5.143 3.953 2.963 1.00 94.62 93 ALA A O 1
ATOM 750 N N . LYS A 1 94 ? 3.572 2.461 3.567 1.00 93.19 94 LYS A N 1
ATOM 751 C CA . LYS A 1 94 ? 3.838 1.503 2.485 1.00 93.19 94 LYS A CA 1
ATOM 752 C C . LYS A 1 94 ? 3.332 1.991 1.133 1.00 93.19 94 LYS A C 1
ATOM 754 O O . LYS A 1 94 ? 4.028 1.802 0.134 1.00 93.19 94 LYS A O 1
ATOM 759 N N . THR A 1 95 ? 2.172 2.639 1.082 1.00 93.00 95 THR A N 1
ATOM 760 C CA . THR A 1 95 ? 1.578 3.120 -0.174 1.00 93.00 95 THR A CA 1
ATOM 761 C C . THR A 1 95 ? 2.358 4.297 -0.757 1.00 93.00 95 THR A C 1
ATOM 763 O O . THR A 1 95 ? 2.485 4.366 -1.973 1.00 93.00 95 THR A O 1
ATOM 766 N N . ASN A 1 96 ? 3.029 5.111 0.070 1.00 91.00 96 ASN A N 1
ATOM 767 C CA . ASN A 1 96 ? 3.927 6.192 -0.380 1.00 91.00 96 ASN A CA 1
ATOM 768 C C . ASN A 1 96 ? 5.096 5.729 -1.276 1.00 91.00 96 ASN A C 1
ATOM 770 O O . ASN A 1 96 ? 5.792 6.550 -1.877 1.00 91.00 96 ASN A O 1
ATOM 774 N N . THR A 1 97 ? 5.358 4.421 -1.352 1.00 89.12 97 THR A N 1
ATOM 775 C CA . THR A 1 97 ? 6.362 3.860 -2.267 1.00 89.12 97 THR A CA 1
ATOM 776 C C . THR A 1 97 ? 5.865 3.723 -3.709 1.00 89.12 97 THR A C 1
ATOM 778 O O . THR A 1 97 ? 6.695 3.576 -4.609 1.00 89.12 97 THR A O 1
ATOM 781 N N . VAL A 1 98 ? 4.549 3.811 -3.935 1.00 88.88 98 VAL A N 1
ATOM 782 C CA . VAL A 1 98 ? 3.898 3.761 -5.250 1.00 88.88 98 VAL A CA 1
ATOM 783 C C . VAL A 1 98 ? 4.177 5.053 -6.008 1.00 88.88 98 VAL A C 1
ATOM 785 O O . VAL A 1 98 ? 3.933 6.148 -5.504 1.00 88.88 98 VAL A O 1
ATOM 788 N N . LYS A 1 99 ? 4.704 4.937 -7.231 1.00 83.75 99 LYS A N 1
ATOM 789 C CA . LYS A 1 99 ? 5.101 6.099 -8.045 1.00 83.75 99 LYS A CA 1
ATOM 790 C C . LYS A 1 99 ? 4.365 6.194 -9.372 1.00 83.75 99 LYS A C 1
ATOM 792 O O . LYS A 1 99 ? 4.504 7.212 -10.051 1.00 83.75 99 LYS A O 1
ATOM 797 N N . SER A 1 100 ? 3.626 5.162 -9.782 1.00 84.62 100 SER A N 1
ATOM 798 C CA . SER A 1 100 ? 2.941 5.166 -11.070 1.00 84.62 100 SER A CA 1
ATOM 799 C C . SER A 1 100 ? 1.848 6.238 -11.119 1.00 84.62 100 SER A C 1
ATOM 801 O O . SER A 1 100 ? 0.881 6.162 -10.358 1.00 84.62 100 SER A O 1
ATOM 803 N N . PRO A 1 101 ? 1.922 7.191 -12.069 1.00 85.31 101 PRO A N 1
ATOM 804 C CA . PRO A 1 101 ? 0.900 8.227 -12.223 1.00 85.31 101 PRO A CA 1
ATOM 805 C C . PRO A 1 101 ? -0.484 7.649 -12.538 1.00 85.31 101 PRO A C 1
ATOM 807 O O . PRO A 1 101 ? -1.499 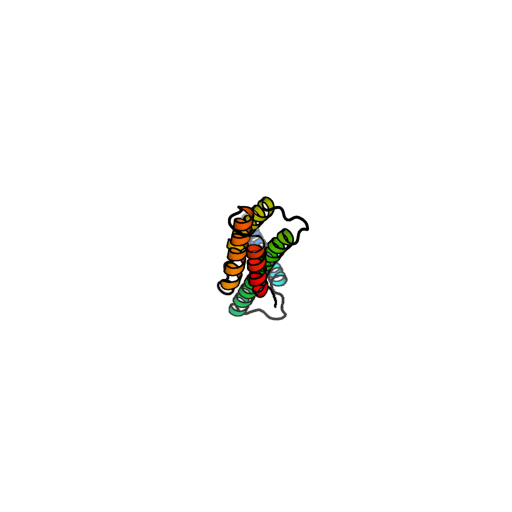8.200 -12.128 1.00 85.31 101 PRO A O 1
ATOM 810 N N . SER A 1 102 ? -0.522 6.511 -13.242 1.00 86.56 102 SER A N 1
ATOM 811 C CA . SER A 1 102 ? -1.769 5.826 -13.613 1.00 86.56 102 SER A CA 1
ATOM 812 C C . SER A 1 102 ? -2.575 5.319 -12.412 1.00 86.56 102 SER A C 1
ATOM 814 O O . SER A 1 102 ? -3.784 5.164 -12.525 1.00 86.56 102 SER A O 1
ATOM 816 N N . LEU A 1 103 ? -1.928 5.103 -11.262 1.00 89.88 103 LEU A N 1
ATOM 817 C CA . LEU A 1 103 ? -2.564 4.627 -10.031 1.00 89.88 103 LEU A CA 1
ATOM 818 C C . LEU A 1 103 ? -2.863 5.762 -9.044 1.00 89.88 103 LEU A C 1
ATOM 820 O O . LEU A 1 103 ? -3.231 5.488 -7.907 1.00 89.88 103 LEU A O 1
ATOM 824 N N . GLY A 1 104 ? -2.732 7.030 -9.449 1.00 89.38 104 GLY A N 1
ATOM 825 C CA . GLY A 1 104 ? -2.895 8.173 -8.545 1.00 89.38 104 GLY A CA 1
ATOM 826 C C . GLY A 1 104 ? -4.241 8.190 -7.811 1.00 89.38 104 GLY A C 1
ATOM 827 O O . GLY A 1 104 ? -4.272 8.407 -6.603 1.00 89.38 104 GLY A O 1
ATOM 828 N N . GLN A 1 105 ? -5.339 7.881 -8.509 1.00 90.25 105 GLN A N 1
ATOM 829 C CA . GLN A 1 105 ? -6.668 7.789 -7.889 1.00 90.25 105 GLN A CA 1
ATOM 830 C C . GLN A 1 105 ? -6.771 6.621 -6.899 1.00 90.25 105 GLN A C 1
ATOM 832 O O . GLN A 1 105 ? -7.288 6.803 -5.803 1.00 90.25 105 GLN A O 1
ATOM 837 N N . HIS A 1 106 ? -6.216 5.454 -7.242 1.00 91.81 106 HIS A N 1
ATOM 838 C CA . HIS A 1 106 ? -6.239 4.272 -6.372 1.00 91.81 106 HIS A CA 1
ATOM 839 C C . HIS A 1 106 ? -5.421 4.524 -5.104 1.00 91.81 106 HIS A C 1
ATOM 841 O O . HIS A 1 106 ? -5.858 4.235 -3.996 1.00 91.81 106 HIS A O 1
ATOM 847 N N . HIS A 1 107 ? -4.235 5.113 -5.270 1.00 94.06 107 HIS A N 1
ATOM 848 C CA . HIS A 1 107 ? -3.375 5.500 -4.164 1.00 94.06 107 HIS A CA 1
ATOM 849 C C . HIS A 1 107 ? -4.085 6.487 -3.232 1.00 94.06 107 HIS A C 1
ATOM 851 O O . HIS A 1 107 ? -4.078 6.287 -2.021 1.00 94.06 107 HIS A O 1
ATOM 857 N N . GLN A 1 108 ? -4.730 7.521 -3.783 1.00 93.44 108 GLN A N 1
ATOM 858 C CA . GLN A 1 108 ? -5.458 8.493 -2.971 1.00 93.44 108 GLN A CA 1
ATOM 859 C C . GLN A 1 108 ? -6.623 7.849 -2.211 1.00 93.44 108 GLN A C 1
ATOM 861 O O . GLN A 1 108 ? -6.783 8.126 -1.027 1.00 93.44 108 GLN A O 1
ATOM 866 N N . ALA A 1 109 ? -7.390 6.964 -2.855 1.00 93.81 109 ALA A N 1
ATOM 867 C CA . ALA A 1 109 ? -8.483 6.243 -2.207 1.00 93.81 109 ALA A CA 1
ATOM 868 C C . ALA A 1 109 ? -7.983 5.397 -1.021 1.00 93.81 109 ALA A C 1
ATOM 870 O O . ALA A 1 109 ? -8.545 5.468 0.068 1.00 93.81 109 ALA A O 1
ATOM 871 N N . VAL A 1 110 ? -6.872 4.668 -1.194 1.00 94.81 110 VAL A N 1
ATOM 872 C CA . VAL A 1 110 ? -6.241 3.879 -0.118 1.00 94.81 110 VAL A CA 1
ATOM 873 C C . VAL A 1 110 ? -5.757 4.763 1.030 1.00 94.81 110 VAL A C 1
ATOM 875 O O . VAL A 1 110 ? -5.945 4.413 2.193 1.00 94.81 110 VAL A O 1
ATOM 878 N N . VAL A 1 111 ? -5.135 5.902 0.722 1.00 95.44 111 VAL A N 1
ATOM 879 C CA . VAL A 1 111 ? -4.635 6.832 1.745 1.00 95.44 111 VAL A CA 1
ATOM 880 C C . VAL A 1 111 ? -5.783 7.467 2.527 1.00 95.44 111 VAL A C 1
ATOM 882 O O . VAL A 1 111 ? -5.701 7.504 3.752 1.00 95.44 111 VAL A O 1
ATOM 885 N N . ASN A 1 112 ? -6.851 7.895 1.850 1.00 95.25 112 ASN A N 1
ATOM 886 C CA . ASN A 1 112 ? -8.039 8.450 2.498 1.00 95.25 112 ASN A CA 1
ATOM 887 C C . ASN A 1 112 ? -8.689 7.412 3.423 1.00 95.25 112 ASN A C 1
ATOM 889 O O . ASN A 1 112 ? -8.879 7.681 4.604 1.00 95.25 112 ASN A O 1
ATOM 893 N N . ALA A 1 113 ? -8.919 6.190 2.930 1.00 95.31 113 ALA A N 1
ATOM 894 C CA . ALA A 1 113 ? -9.482 5.113 3.743 1.00 95.31 113 ALA A CA 1
ATOM 895 C C . ALA A 1 113 ? -8.605 4.792 4.965 1.00 95.31 113 ALA A C 1
ATOM 897 O O . ALA A 1 113 ? -9.104 4.615 6.074 1.00 95.31 113 ALA A O 1
ATOM 898 N N . ALA A 1 114 ? -7.281 4.757 4.797 1.00 95.62 114 ALA A N 1
ATOM 899 C CA . ALA A 1 114 ? -6.366 4.567 5.916 1.00 95.62 114 ALA A CA 1
ATOM 900 C C . ALA A 1 114 ? -6.426 5.732 6.922 1.00 95.62 114 ALA A C 1
ATOM 902 O O . ALA A 1 114 ? -6.356 5.501 8.129 1.00 95.62 114 ALA A O 1
ATOM 903 N N . GLN A 1 115 ? -6.561 6.976 6.460 1.00 96.19 115 GLN A N 1
ATOM 904 C CA . GLN A 1 115 ? -6.726 8.132 7.343 1.00 96.19 115 GLN A CA 1
ATOM 905 C C . GLN A 1 115 ? -8.008 8.024 8.164 1.00 96.19 115 GLN A C 1
ATOM 907 O O . GLN A 1 115 ? -7.926 8.114 9.387 1.00 96.19 115 GLN A O 1
ATOM 912 N N . ASP A 1 116 ? -9.135 7.688 7.542 1.00 96.31 116 ASP A N 1
ATOM 913 C CA . ASP A 1 116 ? -10.416 7.554 8.242 1.00 96.31 116 ASP A CA 1
ATOM 914 C C . ASP A 1 116 ? -10.393 6.415 9.275 1.00 96.31 116 ASP A C 1
ATOM 916 O O . ASP A 1 116 ? -10.907 6.555 10.386 1.00 96.31 116 ASP A O 1
ATOM 920 N N . VAL A 1 117 ? -9.703 5.306 8.977 1.00 95.19 117 VAL A N 1
ATOM 921 C CA . VAL A 1 117 ? -9.458 4.219 9.945 1.00 95.19 117 VAL A CA 1
ATOM 922 C C . VAL A 1 117 ? -8.579 4.683 11.109 1.00 95.19 117 VAL A C 1
ATOM 924 O O . VAL A 1 117 ? -8.817 4.309 12.261 1.00 95.19 117 VAL A O 1
ATOM 927 N N . SER A 1 118 ? -7.553 5.492 10.836 1.00 95.56 118 SER A N 1
ATOM 928 C CA . SER A 1 118 ? -6.712 6.081 11.882 1.00 95.56 118 SER A CA 1
ATOM 929 C C . SER A 1 118 ? -7.499 7.058 12.756 1.00 95.56 118 SER A C 1
ATOM 931 O O . SER A 1 118 ? -7.309 7.065 13.973 1.00 95.56 118 SER A O 1
ATOM 933 N N . ASP A 1 119 ? -8.381 7.851 12.158 1.00 95.62 119 ASP A N 1
ATOM 934 C CA . ASP A 1 119 ? -9.202 8.842 12.847 1.00 95.62 119 ASP A CA 1
ATOM 935 C C . ASP A 1 119 ? -10.298 8.176 13.684 1.00 95.62 119 ASP A C 1
ATOM 937 O O . ASP A 1 119 ? -10.508 8.564 14.837 1.00 95.62 119 ASP A O 1
ATOM 941 N N . TRP A 1 120 ? -10.908 7.093 13.194 1.00 95.50 120 TRP A N 1
ATOM 942 C CA . TRP A 1 120 ? -11.744 6.212 14.014 1.00 95.50 120 TRP A CA 1
ATOM 943 C C . TRP A 1 120 ? -10.962 5.636 15.201 1.00 95.50 120 TRP A C 1
ATOM 945 O O . TRP A 1 120 ? -11.411 5.711 16.347 1.00 95.50 120 TRP A O 1
ATOM 955 N N . GLY A 1 121 ? -9.751 5.125 14.958 1.00 92.50 121 GLY A N 1
ATOM 956 C CA . GLY A 1 121 ? -8.883 4.597 16.009 1.00 92.50 121 GLY A CA 1
ATOM 957 C C . GLY A 1 121 ? -8.470 5.630 17.067 1.00 92.50 121 GLY A C 1
ATOM 958 O O . GLY A 1 121 ? -8.213 5.270 18.217 1.00 92.50 121 GLY A O 1
ATOM 959 N N . ALA A 1 122 ? -8.446 6.913 16.694 1.00 92.81 122 ALA A N 1
ATOM 960 C CA . ALA A 1 122 ? -8.210 8.050 17.582 1.00 92.81 122 ALA A CA 1
ATOM 961 C C . ALA A 1 122 ? -9.487 8.582 18.268 1.00 92.81 122 ALA A C 1
ATOM 963 O O . ALA A 1 122 ? -9.391 9.469 19.116 1.00 92.81 122 ALA A O 1
ATOM 964 N N . GLY A 1 123 ? -10.667 8.056 17.922 1.00 91.69 123 GLY A N 1
ATOM 965 C CA . GLY A 1 123 ? -11.961 8.510 18.437 1.00 91.69 123 GLY A CA 1
ATOM 966 C C . GLY A 1 123 ? -12.470 9.816 17.815 1.00 91.69 123 GLY A C 1
ATOM 967 O O . GLY A 1 123 ? -13.319 10.473 18.412 1.00 91.69 123 GLY A O 1
ATOM 968 N N . LEU A 1 124 ? -11.942 10.209 16.651 1.00 93.44 124 LEU A N 1
ATOM 969 C CA . LEU A 1 124 ? -12.353 11.405 15.905 1.00 93.44 124 LEU A CA 1
ATOM 970 C C . LEU A 1 124 ? -13.535 11.134 14.962 1.00 93.44 124 LEU A C 1
ATOM 972 O O . LEU A 1 124 ? -14.320 12.043 14.702 1.00 93.44 124 LEU A O 1
ATOM 976 N N . LEU A 1 125 ? -13.664 9.896 14.478 1.00 94.12 125 LEU A N 1
ATOM 977 C CA . LEU A 1 125 ? -14.743 9.432 13.602 1.00 94.12 125 LEU A CA 1
ATOM 978 C C . LEU A 1 125 ? -15.437 8.196 14.182 1.00 94.12 125 LEU A C 1
ATOM 980 O O . LEU A 1 125 ? -14.894 7.496 15.041 1.00 94.12 125 LEU A O 1
ATOM 984 N N . ASP A 1 126 ? -16.650 7.920 13.707 1.00 93.56 126 ASP A N 1
ATOM 985 C CA . ASP A 1 126 ? -17.368 6.692 14.028 1.00 93.56 126 ASP A CA 1
ATOM 986 C C . ASP A 1 126 ? -16.898 5.506 13.166 1.00 93.56 126 ASP A C 1
ATOM 988 O O . ASP A 1 126 ? -16.310 5.659 12.096 1.00 93.56 126 ASP A O 1
ATOM 992 N N . TYR A 1 127 ? -17.174 4.295 13.653 1.00 91.19 127 TYR A N 1
ATOM 993 C CA . TYR A 1 127 ? -16.782 3.054 12.982 1.00 91.19 127 TYR A CA 1
ATOM 994 C C . TYR A 1 127 ? -17.403 2.912 11.585 1.00 91.19 127 TYR A C 1
ATOM 996 O O . TYR A 1 127 ? -16.748 2.398 10.682 1.00 91.19 127 TYR A O 1
ATOM 1004 N N . ASN A 1 128 ? -18.647 3.363 11.388 1.00 92.88 128 ASN A N 1
ATOM 1005 C CA . ASN A 1 128 ? -19.329 3.184 10.108 1.00 92.88 128 ASN A CA 1
ATOM 1006 C C . ASN A 1 128 ? -18.706 4.070 9.029 1.00 92.88 128 ASN A C 1
ATOM 1008 O O . ASN A 1 128 ? -18.522 3.588 7.917 1.00 92.88 128 ASN A O 1
ATOM 1012 N N . THR A 1 129 ? -18.296 5.294 9.373 1.00 92.88 129 THR A N 1
ATOM 1013 C CA . THR A 1 129 ? -17.533 6.168 8.469 1.00 92.88 129 THR A CA 1
ATOM 1014 C C . THR A 1 129 ? -16.229 5.501 8.012 1.00 92.88 129 THR A C 1
ATOM 1016 O O . THR A 1 129 ? -15.928 5.483 6.821 1.00 92.88 129 THR A O 1
ATOM 1019 N N . ALA A 1 130 ? -15.482 4.862 8.922 1.00 91.56 130 ALA A N 1
ATOM 1020 C CA . ALA A 1 130 ? -14.262 4.135 8.554 1.00 91.56 130 ALA A CA 1
ATOM 1021 C C . ALA A 1 130 ? -14.537 2.913 7.654 1.00 91.56 130 ALA A C 1
ATOM 1023 O O . ALA A 1 130 ? -13.773 2.632 6.730 1.00 91.56 130 ALA A O 1
ATOM 1024 N N . VAL A 1 131 ? -15.632 2.185 7.897 1.00 93.19 131 VAL A N 1
ATOM 1025 C CA . VAL A 1 131 ? -16.052 1.059 7.043 1.00 93.19 131 VAL A CA 1
ATOM 1026 C C . VAL A 1 131 ? -16.496 1.537 5.659 1.00 93.19 131 VAL A C 1
ATOM 1028 O O . VAL A 1 131 ? -16.165 0.899 4.658 1.00 93.19 131 VAL A O 1
ATOM 1031 N N . GLU A 1 132 ? -17.223 2.650 5.582 1.00 94.00 132 GLU A N 1
ATOM 1032 C CA . GLU A 1 132 ? -17.676 3.245 4.323 1.00 94.00 132 GLU A CA 1
ATOM 1033 C C . GLU A 1 132 ? -16.487 3.679 3.464 1.00 94.00 132 GLU A C 1
ATOM 1035 O O . GLU A 1 132 ? -16.413 3.290 2.299 1.00 94.00 132 GLU A O 1
ATOM 1040 N N . ALA A 1 133 ? -15.499 4.352 4.060 1.00 92.94 133 ALA A N 1
ATOM 1041 C CA . ALA A 1 133 ? -14.279 4.767 3.370 1.00 92.94 133 ALA A CA 1
ATOM 1042 C C . ALA A 1 133 ? -13.495 3.578 2.790 1.00 92.94 133 ALA A C 1
ATOM 1044 O O . ALA A 1 133 ? -13.041 3.617 1.644 1.00 92.94 133 ALA A O 1
ATOM 1045 N N . ILE A 1 134 ? -13.375 2.479 3.548 1.00 92.38 134 ILE A N 1
ATOM 1046 C CA . ILE A 1 134 ? -12.782 1.235 3.037 1.00 92.38 134 ILE A CA 1
ATOM 1047 C C . ILE A 1 134 ? -13.611 0.677 1.876 1.00 92.38 134 ILE A C 1
ATOM 1049 O O . ILE A 1 134 ? -13.045 0.274 0.862 1.00 92.38 134 ILE A O 1
ATOM 1053 N N . THR A 1 135 ? -14.937 0.647 2.007 1.00 91.69 135 THR A N 1
ATOM 1054 C CA . THR A 1 135 ? -15.839 0.077 0.994 1.00 91.69 135 THR A CA 1
ATOM 1055 C C . THR A 1 135 ? -15.786 0.860 -0.318 1.00 91.69 135 THR A C 1
ATOM 1057 O O . THR A 1 135 ? -15.696 0.256 -1.386 1.00 91.69 135 THR A O 1
ATOM 1060 N N . GLU A 1 136 ? -15.773 2.193 -0.256 1.00 91.31 136 GLU A N 1
ATOM 1061 C CA . GLU A 1 136 ? -15.583 3.053 -1.428 1.00 91.31 136 GLU A CA 1
ATOM 1062 C C . GLU A 1 136 ? -14.229 2.777 -2.089 1.00 91.31 136 GLU A C 1
ATOM 1064 O O . GLU A 1 136 ? -14.132 2.596 -3.306 1.00 91.31 136 GLU A O 1
ATOM 1069 N N . ALA A 1 137 ? -13.174 2.681 -1.280 1.00 90.38 137 ALA A N 1
ATOM 1070 C CA . ALA A 1 137 ? -11.833 2.473 -1.788 1.00 90.38 137 ALA A CA 1
ATOM 1071 C C . ALA A 1 137 ? -11.611 1.050 -2.351 1.00 90.38 137 ALA A C 1
ATOM 1073 O O . ALA A 1 137 ? -10.782 0.867 -3.245 1.00 90.38 137 ALA A O 1
ATOM 1074 N N . TYR A 1 138 ? -12.387 0.055 -1.910 1.00 88.75 138 TYR A N 1
ATOM 1075 C CA . TYR A 1 138 ? -12.401 -1.295 -2.485 1.00 88.75 138 TYR A CA 1
ATOM 1076 C C . TYR A 1 138 ? -12.873 -1.347 -3.934 1.00 88.75 138 TYR A C 1
ATOM 1078 O O . TYR A 1 138 ? -12.399 -2.205 -4.679 1.00 88.75 138 TYR A O 1
ATOM 1086 N N . GLY A 1 139 ? -13.742 -0.423 -4.355 1.00 86.81 139 GLY A N 1
ATOM 1087 C CA . GLY A 1 139 ? -14.191 -0.338 -5.748 1.00 86.81 139 GLY A CA 1
ATOM 1088 C C . GLY A 1 139 ? -13.046 -0.083 -6.737 1.00 86.81 139 GLY A C 1
ATOM 1089 O O . GLY A 1 139 ? -13.174 -0.375 -7.919 1.00 86.81 139 GLY A O 1
ATOM 1090 N N . TYR A 1 140 ? -11.895 0.399 -6.255 1.00 85.12 140 TYR A N 1
ATOM 1091 C CA . TYR A 1 140 ? -10.675 0.570 -7.051 1.00 85.12 140 TYR A CA 1
ATOM 1092 C C . TYR A 1 140 ? -9.798 -0.691 -7.106 1.00 85.12 140 TYR A C 1
ATOM 1094 O O . TYR A 1 140 ? -8.775 -0.696 -7.781 1.00 85.12 140 TYR A O 1
ATOM 1102 N N . CYS A 1 141 ? -10.154 -1.748 -6.377 1.00 83.56 141 CYS A N 1
ATOM 1103 C CA . CYS A 1 141 ? -9.426 -3.015 -6.352 1.00 83.56 141 CYS A CA 1
ATOM 1104 C C . CYS A 1 141 ? -10.170 -4.170 -7.032 1.00 83.56 141 CYS A C 1
ATOM 1106 O O . CYS A 1 141 ? -9.587 -5.248 -7.201 1.00 83.56 141 CYS A O 1
ATOM 1108 N N . GLU A 1 142 ? -11.420 -3.953 -7.445 1.00 68.75 142 GLU A N 1
ATOM 1109 C CA . GLU A 1 142 ? -12.161 -4.881 -8.298 1.00 68.75 142 GLU A CA 1
ATOM 1110 C C . GLU A 1 142 ? -11.703 -4.763 -9.770 1.00 68.75 142 GLU A C 1
ATOM 1112 O O . GLU A 1 142 ? -11.433 -3.656 -10.239 1.00 68.75 142 GLU A O 1
ATOM 1117 N N . PRO A 1 143 ? -11.544 -5.895 -10.487 1.00 52.53 143 PRO A N 1
ATOM 1118 C CA . PRO A 1 143 ? -11.104 -5.928 -11.885 1.00 52.53 143 PRO A CA 1
ATOM 1119 C C . PRO A 1 143 ? -12.151 -5.435 -12.894 1.00 52.53 143 PRO A C 1
ATOM 1121 O O . PRO A 1 143 ? -13.364 -5.630 -12.655 1.00 52.53 143 PRO A O 1
#

Sequence (143 aa):
MEIDISHLGKHQKTTLWAGLGFGVLIVLALLGRYYTPGERVLTWQEWQIRKAERLHKTEYALLCQQMNRLAEVLAEKSPEPIRAALIARDVIAKTNTVKSPSLGQHHQAVVNAAQDVSDWGAGLLDYNTAVEAITEAYGYCEP